Protein AF-A0A1B6LLQ3-F1 (afdb_monomer_lite)

Structure (mmCIF, N/CA/C/O backbone):
data_AF-A0A1B6LLQ3-F1
#
_entry.id   AF-A0A1B6LLQ3-F1
#
loop_
_atom_site.group_PDB
_atom_site.id
_atom_site.type_symbol
_atom_site.label_atom_id
_atom_site.label_alt_id
_atom_site.label_comp_id
_atom_site.label_asym_id
_atom_s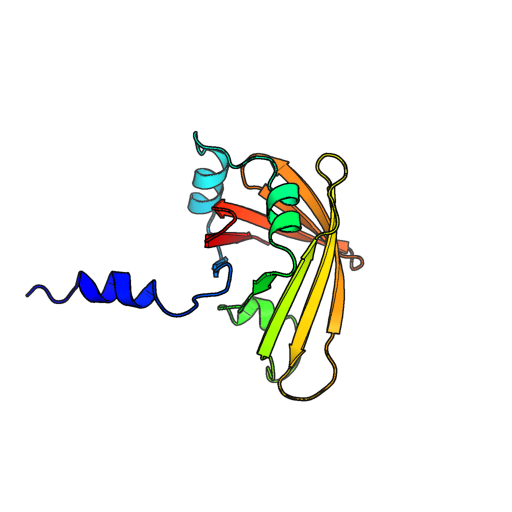ite.label_entity_id
_atom_site.label_seq_id
_atom_site.pdbx_PDB_ins_code
_atom_site.Cartn_x
_atom_site.Cartn_y
_atom_site.Cartn_z
_atom_site.occupancy
_atom_site.B_iso_or_equiv
_atom_site.auth_seq_id
_atom_site.auth_comp_id
_atom_site.auth_asym_id
_atom_site.auth_atom_id
_atom_site.pdbx_PDB_model_num
ATOM 1 N N . MET A 1 1 ? -3.046 -42.758 1.139 1.00 35.00 1 MET A N 1
ATOM 2 C CA . MET A 1 1 ? -2.496 -41.394 1.294 1.00 35.00 1 MET A CA 1
ATOM 3 C C . MET A 1 1 ? -2.678 -40.656 -0.017 1.00 35.00 1 MET A C 1
ATOM 5 O O . MET A 1 1 ? -2.075 -41.081 -0.985 1.00 35.00 1 MET A O 1
ATOM 9 N N . ASN A 1 2 ? -3.556 -39.653 -0.065 1.00 35.66 2 ASN A N 1
ATOM 10 C CA . ASN A 1 2 ? -3.496 -38.508 -0.991 1.00 35.66 2 ASN A CA 1
ATOM 11 C C . ASN A 1 2 ? -4.633 -37.537 -0.644 1.00 35.66 2 ASN A C 1
ATOM 13 O O . ASN A 1 2 ? -5.494 -37.204 -1.448 1.00 35.66 2 ASN A O 1
ATOM 17 N N . VAL A 1 3 ? -4.636 -37.111 0.617 1.00 37.41 3 VAL A N 1
ATOM 18 C CA . VAL A 1 3 ? -5.425 -35.980 1.103 1.00 37.41 3 VAL A CA 1
ATOM 19 C C . VAL A 1 3 ? -4.428 -34.835 1.212 1.00 37.41 3 VAL A C 1
ATOM 21 O O . VAL A 1 3 ? -3.865 -34.651 2.277 1.00 37.41 3 VAL A O 1
ATOM 24 N N . ASN A 1 4 ? -4.063 -34.186 0.101 1.00 40.00 4 ASN A N 1
ATOM 25 C CA . ASN A 1 4 ? -3.218 -32.980 0.180 1.00 40.00 4 ASN A CA 1
ATOM 26 C C . ASN A 1 4 ? -3.202 -32.064 -1.053 1.00 40.00 4 ASN A C 1
ATOM 28 O O . ASN A 1 4 ? -2.460 -31.091 -1.060 1.00 40.00 4 ASN A O 1
ATOM 32 N N . VAL A 1 5 ? -4.034 -32.304 -2.073 1.00 39.38 5 VAL A N 1
ATOM 33 C CA . VAL A 1 5 ? -4.133 -31.372 -3.218 1.00 39.38 5 VAL A CA 1
ATOM 34 C C . VAL A 1 5 ? -5.360 -30.458 -3.102 1.00 39.38 5 VAL A C 1
ATOM 36 O O . VAL A 1 5 ? -5.281 -29.285 -3.449 1.00 39.38 5 VAL A O 1
ATOM 39 N N . CYS A 1 6 ? -6.461 -30.919 -2.494 1.00 32.06 6 CYS A N 1
ATOM 40 C CA . CYS A 1 6 ? -7.646 -30.072 -2.290 1.00 32.06 6 CYS A CA 1
ATOM 41 C C . CYS A 1 6 ? -7.506 -29.069 -1.129 1.00 32.06 6 CYS A C 1
ATOM 43 O O . CYS A 1 6 ? -8.134 -28.016 -1.165 1.00 32.06 6 CYS A O 1
ATOM 45 N N . ALA A 1 7 ? -6.662 -29.346 -0.128 1.00 33.78 7 ALA A N 1
ATOM 46 C CA . ALA A 1 7 ? -6.458 -28.437 1.008 1.00 33.78 7 ALA A CA 1
ATOM 47 C C . ALA A 1 7 ? -5.620 -27.198 0.637 1.00 33.78 7 ALA A C 1
ATOM 49 O O . ALA A 1 7 ? -5.853 -26.116 1.170 1.00 33.78 7 ALA A O 1
ATOM 50 N N . LEU A 1 8 ? -4.699 -27.330 -0.326 1.00 37.50 8 LEU A N 1
ATOM 51 C CA . LEU A 1 8 ? -3.887 -26.209 -0.812 1.00 37.50 8 LEU A CA 1
ATOM 52 C C . LEU A 1 8 ? -4.697 -25.213 -1.652 1.00 37.50 8 LEU A C 1
ATOM 54 O O . LEU A 1 8 ? -4.391 -24.029 -1.638 1.00 37.50 8 LEU A O 1
ATOM 58 N N . LEU A 1 9 ? -5.759 -25.664 -2.327 1.00 38.25 9 LEU A N 1
ATOM 59 C CA . LEU A 1 9 ? -6.668 -24.791 -3.080 1.00 38.25 9 LEU A CA 1
ATOM 60 C C . LEU A 1 9 ? -7.790 -24.200 -2.211 1.00 38.25 9 LEU A C 1
ATOM 62 O O . LEU A 1 9 ? -8.257 -23.104 -2.503 1.00 38.25 9 LEU A O 1
ATOM 66 N N . ALA A 1 10 ? -8.174 -24.861 -1.113 1.00 35.25 10 ALA A N 1
ATOM 67 C CA . ALA A 1 10 ? -9.176 -24.340 -0.178 1.00 35.25 10 ALA A CA 1
ATOM 68 C C . ALA A 1 10 ? -8.655 -23.172 0.684 1.00 35.25 10 ALA A C 1
ATOM 70 O O . ALA A 1 10 ? -9.430 -22.295 1.054 1.00 35.25 10 ALA A O 1
ATOM 71 N N . ALA A 1 11 ? -7.342 -23.094 0.938 1.00 36.38 11 ALA A N 1
ATOM 72 C CA . ALA A 1 11 ? -6.721 -21.902 1.530 1.00 36.38 11 ALA A CA 1
ATOM 73 C C . ALA A 1 11 ? -6.627 -20.715 0.543 1.00 36.38 11 ALA A C 1
ATOM 75 O O . ALA A 1 11 ? -6.397 -19.584 0.960 1.00 36.38 11 ALA A O 1
ATOM 76 N N . LEU A 1 12 ? -6.830 -20.963 -0.759 1.00 37.28 12 LEU A N 1
ATOM 77 C CA . LEU A 1 12 ? -6.879 -19.952 -1.823 1.00 37.28 12 LEU A CA 1
ATOM 78 C C . LEU A 1 12 ? -8.292 -19.397 -2.073 1.00 37.28 12 LEU A C 1
ATOM 80 O O . LEU A 1 12 ? -8.456 -18.483 -2.880 1.00 37.28 12 LEU A O 1
ATOM 84 N N . SER A 1 13 ? -9.313 -19.924 -1.398 1.00 31.48 13 SER A N 1
ATOM 85 C CA . SER A 1 13 ? -10.709 -19.563 -1.631 1.00 31.48 13 SER A CA 1
ATOM 86 C C . SER A 1 13 ? -11.405 -19.227 -0.318 1.00 31.48 13 SER A C 1
ATOM 88 O O . SER A 1 13 ? -12.074 -20.094 0.229 1.00 31.48 13 SER A O 1
ATOM 90 N N . LEU A 1 14 ? -11.247 -18.002 0.196 1.00 31.00 14 LEU A N 1
ATOM 91 C CA . LEU A 1 14 ? -12.229 -17.359 1.093 1.00 31.00 14 LEU A CA 1
ATOM 92 C C . LEU A 1 14 ? -11.901 -15.885 1.401 1.00 31.00 14 LEU A C 1
ATOM 94 O O . LEU A 1 14 ? -12.070 -15.435 2.522 1.00 31.00 14 LEU A O 1
ATOM 98 N N . VAL A 1 15 ? -11.505 -15.098 0.396 1.00 35.09 15 VAL A N 1
ATOM 99 C CA . VAL A 1 15 ? -11.894 -13.677 0.338 1.00 35.09 15 VAL A CA 1
ATOM 100 C C . VAL A 1 15 ? -12.073 -13.323 -1.137 1.00 35.09 15 VAL A C 1
ATOM 102 O O . VAL A 1 15 ? -11.113 -13.068 -1.854 1.00 35.09 15 VAL A O 1
ATOM 105 N N . THR A 1 16 ? -13.308 -13.352 -1.633 1.00 36.34 16 THR A N 1
ATOM 106 C CA . THR A 1 16 ? -13.635 -12.976 -3.021 1.00 36.34 16 THR A CA 1
ATOM 107 C C . THR A 1 16 ? -13.539 -11.471 -3.289 1.00 36.34 16 THR A C 1
ATOM 109 O O . THR A 1 16 ? -13.858 -11.040 -4.389 1.00 36.34 16 THR A O 1
ATOM 112 N N . PHE A 1 17 ? -13.063 -10.672 -2.332 1.00 35.62 17 PHE A N 1
ATOM 113 C CA . PHE A 1 17 ? -12.802 -9.243 -2.500 1.00 35.62 17 PHE A CA 1
ATOM 114 C C . PHE A 1 17 ? -11.625 -8.822 -1.608 1.00 35.62 17 PHE A C 1
ATOM 116 O O . PHE A 1 17 ? -11.809 -8.586 -0.417 1.00 35.62 17 PHE A O 1
ATOM 123 N N . GLY A 1 18 ? -10.410 -8.759 -2.158 1.00 46.78 18 GLY A N 1
ATOM 124 C CA . GLY A 1 18 ? -9.264 -8.179 -1.453 1.00 46.78 18 GLY A CA 1
ATOM 125 C C . GLY A 1 18 ? -7.902 -8.629 -1.977 1.00 46.78 18 GLY A C 1
ATOM 126 O O . GLY A 1 18 ? -7.725 -9.769 -2.400 1.00 46.78 18 GLY A O 1
ATOM 127 N N . VAL A 1 19 ? -6.927 -7.719 -1.929 1.00 48.12 19 VAL A N 1
ATOM 128 C CA . VAL A 1 19 ? -5.506 -8.033 -2.131 1.00 48.12 19 VAL A CA 1
ATOM 129 C C . VAL A 1 19 ? -4.974 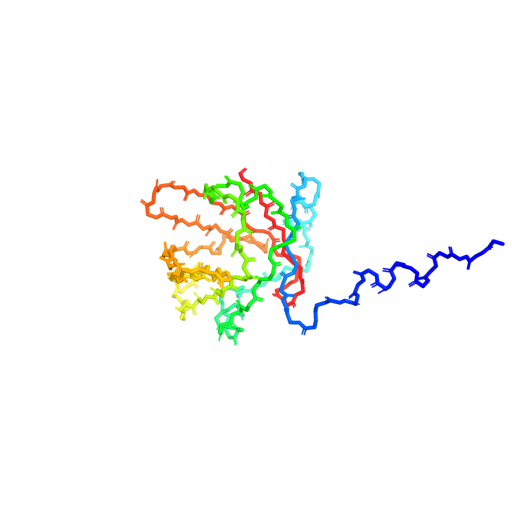-8.675 -0.850 1.00 48.12 19 VAL A C 1
ATOM 131 O O . VAL A 1 19 ? -5.090 -8.085 0.223 1.00 48.12 19 VAL A O 1
ATOM 134 N N . ASN A 1 20 ? -4.370 -9.862 -0.948 1.00 53.22 20 ASN A N 1
ATOM 135 C CA . ASN A 1 20 ? -3.705 -10.490 0.197 1.00 53.22 20 ASN A CA 1
ATOM 136 C C . ASN A 1 20 ? -2.312 -9.875 0.386 1.00 53.22 20 ASN A C 1
ATOM 138 O O . ASN A 1 20 ? -1.520 -9.853 -0.560 1.00 53.22 20 ASN A O 1
ATOM 142 N N . ALA A 1 21 ? -2.024 -9.395 1.600 1.00 55.91 21 ALA A N 1
ATOM 143 C CA . ALA A 1 21 ? -0.721 -8.857 1.986 1.00 55.91 21 ALA A CA 1
ATOM 144 C C . ALA A 1 21 ? 0.028 -9.841 2.900 1.00 55.91 21 ALA A C 1
ATOM 146 O O . ALA A 1 21 ? -0.506 -10.250 3.932 1.00 55.91 21 ALA A O 1
ATOM 147 N N . LEU A 1 22 ? 1.257 -10.209 2.528 1.00 63.12 22 LEU A N 1
ATOM 148 C CA . LEU A 1 22 ? 2.135 -11.107 3.294 1.00 63.12 22 LEU A CA 1
ATOM 149 C C . LEU A 1 22 ? 3.420 -10.375 3.720 1.00 63.12 22 LEU A C 1
ATOM 151 O O . LEU A 1 22 ? 3.908 -9.509 2.990 1.00 63.12 22 LEU A O 1
ATOM 155 N N . GLU A 1 23 ? 3.970 -10.735 4.886 1.00 65.25 23 GLU A N 1
ATOM 156 C CA . GLU A 1 23 ? 5.312 -10.307 5.314 1.00 65.25 23 GLU A CA 1
ATOM 157 C C . GLU A 1 23 ? 6.349 -11.037 4.451 1.00 65.25 23 GLU A C 1
ATOM 159 O O . GLU A 1 23 ? 6.348 -12.271 4.396 1.00 65.25 23 GLU A O 1
ATOM 164 N N . CYS A 1 24 ? 7.203 -10.296 3.741 1.00 66.88 24 CYS A N 1
ATOM 165 C CA . CYS A 1 24 ? 8.092 -10.896 2.744 1.00 66.88 24 CYS A CA 1
ATOM 166 C C . CYS A 1 24 ? 9.551 -10.930 3.200 1.00 66.88 24 CYS A C 1
ATOM 168 O O . CYS A 1 24 ? 10.058 -10.005 3.827 1.00 66.88 24 CYS A O 1
ATOM 170 N N . ASN A 1 25 ? 10.229 -12.038 2.886 1.00 78.50 25 ASN A N 1
ATOM 171 C CA . ASN A 1 25 ? 11.667 -12.182 3.094 1.00 78.50 25 ASN A CA 1
ATOM 172 C C . ASN A 1 25 ? 12.447 -11.685 1.865 1.00 78.50 25 ASN A C 1
ATOM 174 O O . ASN A 1 25 ? 11.879 -11.497 0.784 1.00 78.50 25 ASN A O 1
ATOM 178 N N . GLN A 1 26 ? 13.764 -11.522 2.021 1.00 80.75 26 GLN A N 1
ATOM 179 C CA . GLN A 1 26 ? 14.631 -10.994 0.965 1.00 80.75 26 GLN A CA 1
ATOM 180 C C . GLN A 1 26 ? 14.542 -11.794 -0.345 1.00 80.75 26 GLN A C 1
ATOM 182 O O . GLN A 1 26 ? 14.529 -11.203 -1.418 1.00 80.75 26 GLN A O 1
ATOM 187 N N . ALA A 1 27 ? 14.395 -13.121 -0.281 1.00 78.94 27 ALA A N 1
ATOM 188 C CA . ALA A 1 27 ? 14.314 -13.957 -1.478 1.00 78.94 27 ALA A CA 1
ATOM 189 C C . ALA A 1 27 ? 13.051 -13.680 -2.315 1.00 78.94 27 ALA A C 1
ATOM 191 O O . ALA A 1 27 ? 13.113 -13.690 -3.544 1.00 78.94 27 ALA A O 1
ATOM 192 N N . ILE A 1 28 ? 11.910 -13.403 -1.672 1.00 79.06 28 ILE A N 1
ATOM 193 C CA . ILE A 1 28 ? 10.675 -13.031 -2.379 1.00 79.06 28 ILE A CA 1
ATOM 194 C C . ILE A 1 28 ? 10.833 -11.654 -3.030 1.00 79.06 28 ILE A C 1
ATOM 196 O O . ILE A 1 28 ? 10.464 -11.476 -4.192 1.00 79.06 28 ILE A O 1
ATOM 200 N N . ILE A 1 29 ? 11.426 -10.700 -2.308 1.00 81.25 29 ILE A N 1
ATOM 201 C CA . ILE A 1 29 ? 11.702 -9.351 -2.819 1.00 81.25 29 ILE A CA 1
ATOM 202 C C . ILE A 1 29 ? 12.606 -9.429 -4.050 1.00 81.25 29 ILE A C 1
ATOM 204 O O . ILE A 1 29 ? 12.268 -8.885 -5.101 1.00 81.25 29 ILE A O 1
ATOM 208 N N . ASP A 1 30 ? 13.714 -10.162 -3.949 1.00 83.06 30 ASP A N 1
ATOM 209 C CA . ASP A 1 30 ? 14.659 -10.344 -5.048 1.00 83.06 30 ASP A CA 1
ATOM 210 C C . ASP A 1 30 ? 13.993 -11.028 -6.245 1.00 83.06 30 ASP A C 1
ATOM 212 O O . ASP A 1 30 ? 14.246 -10.655 -7.390 1.00 83.06 30 ASP A O 1
ATOM 216 N N . SER A 1 31 ? 13.107 -11.997 -6.006 1.00 80.62 31 SER A N 1
ATOM 217 C CA . SER A 1 31 ? 12.361 -12.661 -7.075 1.00 80.62 31 SER A CA 1
ATOM 218 C C . SER A 1 31 ? 11.430 -11.699 -7.820 1.00 80.62 31 SER A C 1
ATOM 220 O O . SER A 1 31 ? 11.389 -11.744 -9.050 1.00 80.62 31 SER A O 1
ATOM 222 N N . ILE A 1 32 ? 10.727 -10.810 -7.110 1.00 80.62 32 ILE A N 1
ATOM 223 C CA . ILE A 1 32 ? 9.848 -9.801 -7.723 1.00 80.62 32 ILE A CA 1
ATOM 224 C C . ILE A 1 32 ? 10.680 -8.780 -8.503 1.00 80.62 32 ILE A C 1
ATOM 226 O O . ILE A 1 32 ? 10.404 -8.521 -9.674 1.00 80.62 32 ILE A O 1
ATOM 230 N N . LEU A 1 33 ? 11.734 -8.242 -7.885 1.00 83.31 33 LEU A N 1
ATOM 231 C CA . LEU A 1 33 ? 12.583 -7.213 -8.488 1.00 83.31 33 LEU A CA 1
ATOM 232 C C . LEU A 1 33 ? 13.331 -7.703 -9.734 1.00 83.31 33 LEU A C 1
ATOM 234 O O . LEU A 1 33 ? 13.574 -6.910 -10.642 1.00 83.31 33 LEU A O 1
ATOM 238 N N . ASN A 1 34 ? 13.678 -8.992 -9.781 1.00 83.06 34 ASN A N 1
ATOM 239 C CA . ASN A 1 34 ? 14.363 -9.625 -10.910 1.00 83.06 34 ASN A CA 1
ATOM 240 C C . ASN A 1 34 ? 13.407 -10.368 -11.861 1.00 83.06 34 ASN A C 1
ATOM 242 O O . ASN A 1 34 ? 13.863 -11.084 -12.759 1.00 83.06 34 ASN A O 1
ATOM 246 N N . SER A 1 35 ? 12.089 -10.235 -11.678 1.00 79.12 35 SER A N 1
ATOM 247 C CA . SER A 1 35 ? 11.111 -10.874 -12.554 1.00 79.12 35 SER A CA 1
ATOM 248 C C . SER A 1 35 ? 11.266 -10.367 -13.988 1.00 79.12 35 SER A C 1
ATOM 250 O O . SER A 1 35 ? 11.271 -9.165 -14.252 1.00 79.12 35 SER A O 1
ATOM 252 N N . LYS A 1 36 ? 11.321 -11.299 -14.948 1.00 76.88 36 LYS A N 1
ATOM 253 C CA . LYS A 1 36 ? 11.290 -10.973 -16.385 1.00 76.88 36 LYS A CA 1
ATOM 254 C C . LYS A 1 36 ? 9.941 -10.401 -16.826 1.00 76.88 36 LYS A C 1
ATOM 256 O O . LYS A 1 36 ? 9.867 -9.755 -17.866 1.00 76.88 36 LYS A O 1
ATOM 261 N N . THR A 1 37 ? 8.891 -10.651 -16.045 1.00 75.00 37 THR A N 1
ATOM 262 C CA . THR A 1 37 ? 7.539 -10.154 -16.301 1.00 75.00 37 THR A CA 1
ATOM 263 C C . THR A 1 37 ? 7.245 -9.097 -15.261 1.00 75.00 37 THR A C 1
ATOM 265 O O . THR A 1 37 ? 6.908 -9.404 -14.116 1.00 75.00 37 THR A O 1
ATOM 268 N N . CYS A 1 38 ? 7.475 -7.854 -15.655 1.00 73.50 38 CYS A N 1
ATOM 269 C CA . CYS A 1 38 ? 7.460 -6.738 -14.743 1.00 73.50 38 CYS A CA 1
ATOM 270 C C . CYS A 1 38 ? 6.107 -6.029 -14.796 1.00 73.50 38 CYS A C 1
ATOM 272 O O . CYS A 1 38 ? 5.753 -5.523 -15.864 1.00 73.50 38 CYS A O 1
ATOM 274 N N . PRO A 1 39 ? 5.331 -5.991 -13.701 1.00 74.62 39 PRO A N 1
ATOM 275 C CA . PRO A 1 39 ? 4.099 -5.229 -13.705 1.00 74.62 39 PRO A CA 1
ATOM 276 C C . PRO A 1 39 ? 4.453 -3.737 -13.707 1.00 74.62 39 PRO A C 1
ATOM 278 O O . PRO A 1 39 ? 5.127 -3.241 -12.807 1.00 74.62 39 PRO A O 1
ATOM 281 N N . ASP A 1 40 ? 4.016 -3.052 -14.756 1.00 75.88 40 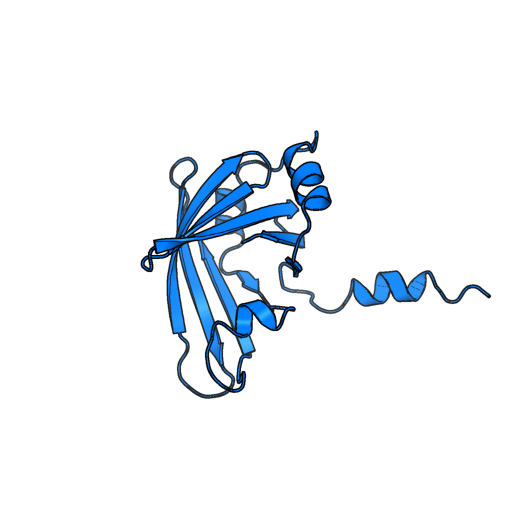ASP A N 1
ATOM 282 C CA . ASP A 1 40 ? 4.141 -1.613 -14.965 1.00 75.88 40 ASP A CA 1
ATOM 283 C C . ASP A 1 40 ? 2.837 -0.888 -14.610 1.00 75.88 40 ASP A C 1
ATOM 285 O O . ASP A 1 40 ? 1.782 -1.520 -14.452 1.00 75.88 40 ASP A O 1
ATOM 289 N N . ASN A 1 41 ? 2.887 0.445 -14.526 1.00 84.62 41 ASN A N 1
ATOM 290 C CA . ASN A 1 41 ? 1.706 1.293 -14.339 1.00 84.62 41 ASN A CA 1
ATOM 291 C C . ASN A 1 41 ? 0.866 0.844 -13.132 1.00 84.62 41 ASN A C 1
ATOM 293 O O . ASN A 1 41 ? -0.369 0.812 -13.177 1.00 84.62 41 ASN A O 1
ATOM 297 N N . LEU A 1 42 ? 1.547 0.440 -12.060 1.00 87.50 42 LEU A N 1
ATOM 298 C CA . LEU A 1 42 ? 0.930 -0.119 -10.864 1.00 87.50 42 LEU A CA 1
ATOM 299 C C . LEU A 1 42 ? -0.010 0.897 -10.236 1.00 87.50 42 LEU A C 1
ATOM 301 O O . LEU A 1 42 ? -1.139 0.552 -9.903 1.00 87.50 42 LEU A O 1
ATOM 305 N N . LEU A 1 43 ? 0.419 2.157 -10.140 1.00 90.56 43 LEU 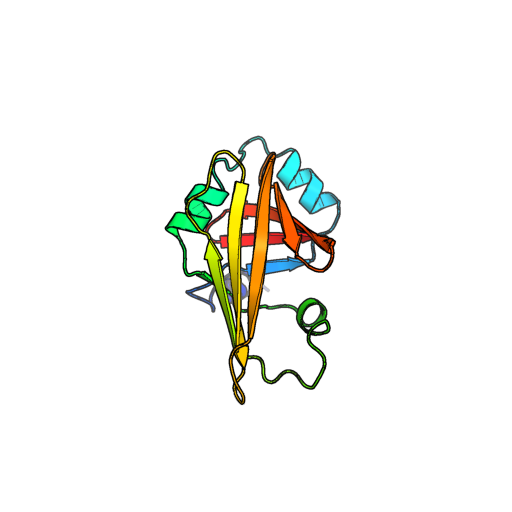A N 1
ATOM 306 C CA . LEU A 1 43 ? -0.411 3.217 -9.566 1.00 90.56 43 LEU A CA 1
ATOM 307 C C . LEU A 1 43 ? -1.670 3.473 -10.398 1.00 90.56 43 LEU A C 1
ATOM 309 O O . LEU A 1 43 ? -2.739 3.684 -9.833 1.00 90.56 43 LEU A O 1
ATOM 313 N N . GLN A 1 44 ? -1.579 3.380 -11.729 1.00 90.75 44 GLN A N 1
ATOM 314 C CA . GLN A 1 44 ? -2.747 3.518 -12.601 1.00 90.75 44 GLN A CA 1
ATOM 315 C C . GLN A 1 44 ? -3.728 2.358 -12.398 1.00 90.75 44 GLN A C 1
ATOM 317 O O . GLN A 1 44 ? -4.938 2.571 -12.331 1.00 90.75 44 GLN A O 1
ATOM 322 N N . LYS A 1 45 ? -3.214 1.130 -12.267 1.00 88.69 45 LYS A N 1
ATOM 323 C CA . LYS A 1 45 ? -4.025 -0.064 -11.992 1.00 88.69 45 LYS A CA 1
ATOM 324 C C . LYS A 1 45 ? -4.673 0.014 -10.604 1.00 88.69 45 LYS A C 1
ATOM 326 O O . LYS A 1 45 ? -5.866 -0.236 -10.479 1.00 88.69 45 LYS A O 1
ATOM 331 N N . LEU A 1 46 ? -3.928 0.430 -9.581 1.00 87.19 46 LEU A N 1
ATOM 332 C CA . LEU A 1 46 ? -4.439 0.635 -8.224 1.00 87.19 46 LEU A CA 1
ATOM 333 C C . LEU A 1 46 ? -5.483 1.759 -8.158 1.00 87.19 46 LEU A C 1
ATOM 335 O O . LEU A 1 46 ? -6.462 1.636 -7.425 1.00 87.19 46 LEU A O 1
ATOM 339 N N . HIS A 1 47 ? -5.316 2.830 -8.938 1.00 90.38 47 HIS A N 1
ATOM 340 C CA . HIS A 1 47 ? -6.334 3.866 -9.107 1.00 90.38 47 HIS A CA 1
ATOM 341 C C . HIS A 1 47 ? -7.607 3.308 -9.755 1.00 90.38 47 HIS A C 1
ATOM 343 O O . HIS A 1 47 ? -8.691 3.507 -9.218 1.00 90.38 47 HIS A O 1
ATOM 349 N N . ALA A 1 48 ? -7.487 2.541 -10.842 1.00 89.50 48 ALA A N 1
ATOM 350 C CA . ALA A 1 48 ? -8.637 1.926 -11.512 1.00 89.50 48 ALA A CA 1
ATOM 351 C C . ALA A 1 48 ? -9.391 0.915 -10.627 1.00 89.50 48 ALA A C 1
ATOM 353 O O . ALA A 1 48 ? -10.595 0.737 -10.784 1.00 89.50 48 ALA A O 1
ATOM 354 N N . LEU A 1 49 ? -8.688 0.267 -9.695 1.00 85.44 49 LEU A N 1
ATOM 355 C CA . LEU A 1 49 ? -9.272 -0.639 -8.705 1.00 85.44 49 LEU A CA 1
ATOM 356 C C . LEU A 1 49 ? -9.819 0.089 -7.466 1.00 85.44 49 LEU A C 1
ATOM 358 O O . LEU A 1 49 ? -10.447 -0.546 -6.624 1.00 85.44 49 LEU A O 1
ATOM 362 N N . SER A 1 50 ? -9.566 1.392 -7.313 1.00 84.81 50 SER A N 1
ATOM 363 C CA . SER A 1 50 ? -9.987 2.137 -6.127 1.00 84.81 50 SER A CA 1
ATOM 364 C C . SER A 1 50 ? -11.502 2.410 -6.125 1.00 84.81 50 SER A C 1
ATOM 366 O O . SER A 1 50 ? -12.051 2.788 -7.159 1.00 84.81 50 SER A O 1
ATOM 368 N N . PRO A 1 51 ? -12.176 2.318 -4.961 1.00 83.94 51 PRO A N 1
ATOM 369 C CA . PRO A 1 51 ? -11.626 1.924 -3.663 1.00 83.94 51 PRO A CA 1
ATOM 370 C C . PRO A 1 51 ? -11.400 0.406 -3.550 1.00 83.94 51 PRO A C 1
ATOM 372 O O . PRO A 1 51 ? -12.248 -0.392 -3.941 1.00 83.94 51 PRO A O 1
ATOM 375 N N . ILE A 1 52 ? -10.274 0.012 -2.948 1.00 77.88 52 ILE A N 1
ATOM 376 C CA . ILE A 1 52 ? -9.927 -1.389 -2.681 1.00 77.88 52 ILE A CA 1
ATOM 377 C C . ILE A 1 52 ? -10.161 -1.667 -1.200 1.00 77.88 52 ILE A C 1
ATOM 379 O O . ILE A 1 52 ? -9.501 -1.080 -0.344 1.00 77.88 52 ILE A O 1
ATOM 383 N N . SER A 1 53 ? -11.062 -2.590 -0.877 1.00 70.50 53 SER A N 1
ATOM 384 C CA . SER A 1 53 ? -11.156 -3.116 0.486 1.00 70.50 53 SER A CA 1
ATOM 385 C C . SER A 1 53 ? -10.061 -4.155 0.718 1.00 70.50 53 SER A C 1
ATOM 387 O O . SER A 1 53 ? -9.939 -5.123 -0.032 1.00 70.50 53 SER A O 1
ATOM 389 N N . ILE A 1 54 ? -9.259 -3.948 1.757 1.00 67.50 54 ILE A N 1
ATOM 390 C CA . ILE A 1 54 ? -8.189 -4.850 2.171 1.00 67.50 54 ILE A CA 1
ATOM 391 C C . ILE A 1 54 ? -8.560 -5.396 3.548 1.00 67.50 54 ILE A C 1
ATOM 393 O O . ILE A 1 54 ? -8.721 -4.649 4.518 1.00 67.50 54 ILE A O 1
ATOM 397 N N . ALA A 1 55 ? -8.690 -6.717 3.633 1.00 59.94 55 ALA A N 1
ATOM 398 C CA . ALA A 1 55 ? -8.692 -7.423 4.902 1.00 59.94 55 ALA A CA 1
ATOM 399 C C . ALA A 1 55 ? -7.232 -7.724 5.260 1.00 59.94 55 ALA A C 1
ATOM 401 O O . ALA A 1 55 ? -6.552 -8.466 4.551 1.00 59.94 55 ALA A O 1
ATOM 402 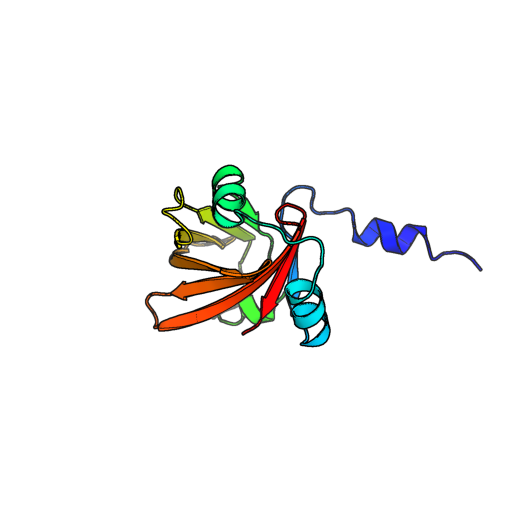N N . MET A 1 56 ? -6.716 -7.110 6.324 1.00 56.22 56 MET A N 1
ATOM 403 C CA . MET A 1 56 ? -5.370 -7.426 6.795 1.00 56.22 56 MET A CA 1
ATOM 404 C C . MET A 1 56 ? -5.362 -8.815 7.430 1.00 56.22 56 MET A C 1
ATOM 406 O O . MET A 1 56 ? -6.063 -9.059 8.405 1.00 56.22 56 MET A O 1
ATOM 410 N N . LEU A 1 57 ? -4.533 -9.713 6.896 1.00 46.12 57 LEU A N 1
ATOM 411 C CA . LEU A 1 57 ? -4.353 -11.060 7.442 1.00 46.12 57 LEU A CA 1
ATOM 412 C C . LEU A 1 57 ? -3.349 -11.112 8.607 1.00 46.12 57 LEU A C 1
ATOM 414 O O . LEU A 1 57 ? -3.231 -12.155 9.245 1.00 46.12 57 LEU A O 1
ATOM 418 N N . HIS A 1 58 ? -2.607 -10.029 8.893 1.00 44.94 58 HIS A N 1
ATOM 419 C CA . HIS A 1 58 ? -1.462 -10.093 9.806 1.00 44.94 58 HIS A CA 1
ATOM 420 C C . HIS A 1 58 ? -1.518 -9.106 10.980 1.00 44.94 58 HIS A C 1
ATOM 422 O O . HIS A 1 58 ? -1.512 -7.887 10.809 1.00 44.94 58 HIS A O 1
ATOM 428 N N . LYS A 1 59 ? -1.480 -9.684 12.186 1.00 44.75 59 LYS A N 1
ATOM 429 C CA . LYS A 1 59 ? -1.570 -9.039 13.503 1.00 44.75 59 LYS A CA 1
ATOM 430 C C . LYS A 1 59 ? -0.513 -7.948 13.742 1.00 44.75 59 LYS A C 1
ATOM 432 O O . LYS A 1 59 ? -0.828 -6.926 14.328 1.00 44.75 59 LYS A O 1
ATOM 437 N N . ARG A 1 60 ? 0.710 -8.093 13.219 1.00 46.00 60 ARG A N 1
ATOM 438 C CA . ARG A 1 60 ? 1.822 -7.157 13.507 1.00 46.00 60 ARG A CA 1
ATOM 439 C C . ARG A 1 60 ? 1.676 -5.750 12.935 1.00 46.00 60 ARG A C 1
ATOM 441 O O . ARG A 1 60 ? 2.163 -4.800 13.525 1.00 46.00 60 ARG A O 1
ATOM 448 N N . ALA A 1 61 ? 1.038 -5.594 11.779 1.00 47.91 61 ALA A N 1
ATOM 449 C CA . ALA A 1 61 ? 0.801 -4.259 11.220 1.00 47.91 61 ALA A CA 1
ATOM 450 C C . ALA A 1 61 ? -0.444 -3.593 11.843 1.00 47.91 61 ALA A C 1
ATOM 452 O O . ALA A 1 61 ? -0.626 -2.386 11.734 1.00 47.91 61 ALA A O 1
ATOM 453 N N . VAL A 1 62 ? -1.258 -4.390 12.537 1.00 49.03 62 VAL A N 1
ATOM 454 C CA . VAL A 1 62 ? -2.352 -3.944 13.396 1.00 49.03 62 VAL A CA 1
ATOM 455 C C . VAL A 1 62 ? -1.837 -3.571 14.796 1.00 49.03 62 VAL A C 1
ATOM 457 O O . VAL A 1 62 ? -2.425 -2.715 15.431 1.00 49.03 62 VAL A O 1
ATOM 460 N N . GLU A 1 63 ? -0.705 -4.120 15.253 1.00 46.91 63 GLU A N 1
ATOM 461 C CA . GLU A 1 63 ? -0.060 -3.763 16.535 1.00 46.91 63 GLU A CA 1
ATOM 462 C C . GLU A 1 63 ? 0.463 -2.307 16.591 1.00 46.91 63 GLU A C 1
ATOM 464 O O . GLU A 1 63 ? 0.655 -1.782 17.682 1.00 46.91 63 GLU A O 1
ATOM 469 N N . ASP A 1 64 ? 0.648 -1.630 15.446 1.00 49.62 64 ASP A N 1
ATOM 470 C CA . ASP A 1 64 ? 0.916 -0.175 15.373 1.00 49.62 64 ASP A CA 1
ATOM 471 C C . ASP A 1 64 ? -0.373 0.668 15.585 1.00 49.62 64 ASP A C 1
ATOM 473 O O . ASP A 1 64 ? -0.305 1.895 15.696 1.00 49.62 64 ASP A O 1
ATOM 477 N N . ILE A 1 65 ? -1.549 0.027 15.612 1.00 53.00 65 ILE A N 1
ATOM 478 C CA . ILE A 1 65 ? -2.832 0.600 16.029 1.00 53.00 65 ILE A CA 1
ATOM 479 C C . ILE A 1 65 ? -3.027 0.147 17.481 1.00 53.00 65 ILE A C 1
ATOM 481 O O . ILE A 1 65 ? -3.453 -0.975 17.730 1.00 53.00 65 ILE A O 1
ATOM 485 N N . GLU A 1 66 ? -2.626 0.985 18.436 1.00 45.72 66 GLU A N 1
ATOM 486 C CA . GLU A 1 66 ? -2.756 0.679 19.867 1.00 45.72 66 GLU A CA 1
ATOM 487 C C . GLU A 1 66 ? -4.212 0.321 20.251 1.00 45.72 66 GLU A C 1
ATOM 489 O O . GLU A 1 66 ? -5.160 0.932 19.751 1.00 45.72 66 GLU A O 1
ATOM 494 N N . ASP A 1 67 ? -4.323 -0.640 21.179 1.00 49.53 67 ASP A N 1
ATOM 495 C CA . ASP A 1 67 ? -5.510 -1.222 21.830 1.00 49.53 67 ASP A CA 1
ATOM 496 C C . ASP A 1 67 ? -6.316 -2.307 21.083 1.00 49.53 67 ASP A C 1
ATOM 498 O O . ASP A 1 67 ? -6.463 -2.313 19.863 1.00 49.53 67 ASP A O 1
ATOM 502 N N . ASP A 1 68 ? -6.797 -3.270 21.888 1.00 49.47 68 ASP A N 1
ATOM 503 C CA . ASP A 1 68 ? -7.565 -4.475 21.544 1.00 49.47 68 ASP A CA 1
ATOM 504 C C . ASP A 1 68 ? -8.395 -4.313 20.274 1.00 49.47 68 ASP A C 1
ATOM 506 O O . ASP A 1 68 ? -9.330 -3.514 20.195 1.00 49.47 68 ASP A O 1
ATOM 510 N N . VAL A 1 69 ? -7.999 -5.070 19.254 1.00 60.56 69 VAL A N 1
ATOM 511 C CA . VAL A 1 69 ? -8.262 -4.680 17.883 1.00 60.56 69 VAL A CA 1
ATOM 512 C C . VAL A 1 69 ? -9.713 -4.938 17.505 1.00 60.56 69 VAL A C 1
ATOM 514 O O . VAL A 1 69 ? -10.068 -5.966 16.929 1.00 60.56 69 VAL A O 1
ATOM 517 N N . ASP A 1 70 ? -10.542 -3.934 17.729 1.00 68.62 70 ASP A N 1
ATOM 518 C CA . ASP A 1 70 ? -11.893 -3.861 17.213 1.00 68.62 70 ASP A CA 1
ATOM 519 C C . ASP A 1 70 ? -11.918 -3.538 15.708 1.00 68.62 70 ASP A C 1
ATOM 521 O O . ASP A 1 70 ? -12.739 -2.784 15.206 1.00 68.62 70 ASP A O 1
ATOM 525 N N . PHE A 1 71 ? -10.958 -4.058 14.954 1.00 71.56 71 PHE A N 1
ATOM 526 C CA . PHE A 1 71 ? -10.773 -3.768 13.543 1.00 71.56 71 PHE A CA 1
ATOM 527 C C . PHE A 1 71 ? -11.697 -4.623 12.694 1.00 71.56 71 PHE A C 1
ATOM 529 O O . PHE A 1 71 ? -11.808 -5.836 12.877 1.00 71.56 71 PHE A O 1
ATOM 536 N N . LYS A 1 72 ? -12.313 -3.986 11.704 1.00 74.50 72 LYS A N 1
ATOM 537 C CA . LYS A 1 72 ? -13.190 -4.637 10.739 1.00 74.50 72 LYS A CA 1
ATOM 538 C C . LYS A 1 72 ? -12.506 -4.787 9.387 1.00 74.50 72 LYS A C 1
ATOM 540 O O . LYS A 1 72 ? -12.396 -5.895 8.867 1.00 74.50 72 LYS A O 1
ATOM 545 N N . CYS A 1 73 ? -12.069 -3.678 8.795 1.00 75.69 73 CYS A N 1
ATOM 546 C CA . CYS A 1 73 ? -11.415 -3.664 7.487 1.00 75.69 73 CYS A CA 1
ATOM 547 C C . CYS A 1 73 ? -10.715 -2.329 7.210 1.00 75.69 73 CYS A C 1
ATOM 549 O O . CYS A 1 73 ? -10.943 -1.337 7.901 1.00 75.69 73 CYS A O 1
ATOM 551 N N . ILE A 1 74 ? -9.901 -2.290 6.152 1.00 78.06 74 ILE A N 1
ATOM 552 C CA . ILE A 1 74 ? -9.377 -1.047 5.576 1.00 78.06 74 ILE A CA 1
ATOM 553 C C . ILE A 1 74 ? -9.959 -0.852 4.181 1.00 78.06 74 ILE A C 1
ATOM 555 O O . ILE A 1 74 ? -10.023 -1.792 3.393 1.00 78.06 74 ILE A O 1
ATOM 559 N N . SER A 1 75 ? -10.339 0.380 3.853 1.00 83.25 75 SER A N 1
ATOM 560 C CA . SER A 1 75 ? -10.552 0.816 2.473 1.00 83.25 75 SER A CA 1
ATOM 561 C C . SER A 1 75 ? -9.369 1.653 2.024 1.00 83.25 75 SER A C 1
ATOM 563 O O . SER A 1 75 ? -8.995 2.602 2.705 1.00 83.25 75 SER A O 1
ATOM 565 N N . PHE A 1 76 ? -8.794 1.315 0.881 1.00 84.69 76 PHE A N 1
ATOM 566 C CA . PHE A 1 76 ? -7.664 1.998 0.277 1.00 84.69 76 PHE A CA 1
ATOM 567 C C . PHE A 1 76 ? -8.118 2.740 -0.977 1.00 84.69 76 PHE A C 1
ATOM 569 O O . PHE A 1 76 ? -8.846 2.182 -1.800 1.00 84.69 76 PHE A O 1
ATOM 576 N N . GLN A 1 77 ? -7.670 3.978 -1.155 1.00 89.12 77 GLN A N 1
ATOM 577 C CA . GLN A 1 77 ? -8.012 4.783 -2.319 1.00 89.12 77 GLN A CA 1
ATOM 578 C C . GLN A 1 77 ? -6.780 5.492 -2.869 1.00 89.12 77 GLN A C 1
ATOM 580 O O . GLN A 1 77 ? -6.093 6.216 -2.152 1.00 89.12 77 GLN A O 1
ATOM 585 N N . ASN A 1 78 ? -6.548 5.327 -4.168 1.00 91.38 78 ASN A N 1
ATOM 586 C CA . ASN A 1 78 ? -5.531 6.054 -4.915 1.00 91.38 78 ASN A CA 1
ATOM 587 C C . ASN A 1 78 ? -6.189 7.117 -5.783 1.00 91.38 78 ASN A C 1
ATOM 589 O O . ASN A 1 78 ? -7.148 6.838 -6.510 1.00 91.38 78 ASN A O 1
ATOM 593 N N . GLN A 1 79 ? -5.645 8.326 -5.739 1.00 94.38 79 GLN A N 1
ATOM 594 C CA . GLN A 1 79 ? -5.971 9.360 -6.710 1.00 94.38 79 GLN A CA 1
ATOM 595 C C . GLN A 1 79 ? -5.355 9.009 -8.077 1.00 94.38 79 GLN A C 1
ATOM 597 O O . GLN A 1 79 ? -4.475 8.137 -8.149 1.00 94.38 79 GLN A O 1
ATOM 602 N N . PRO A 1 80 ? -5.796 9.657 -9.170 1.00 94.81 80 PRO A N 1
ATOM 603 C CA . PRO A 1 80 ? -5.133 9.516 -10.459 1.00 94.81 80 PRO A CA 1
ATOM 604 C C . PRO A 1 80 ? -3.630 9.805 -10.316 1.00 94.81 80 PRO A C 1
ATOM 606 O O . PRO A 1 80 ? -3.268 10.817 -9.709 1.00 94.81 80 PRO A O 1
ATOM 609 N N . PRO A 1 81 ? -2.744 8.924 -10.809 1.00 93.81 81 PRO A N 1
ATOM 610 C CA . PRO A 1 81 ? -1.315 9.162 -10.719 1.00 93.81 81 PRO A CA 1
ATOM 611 C C . PRO A 1 81 ? -0.870 10.264 -11.681 1.00 93.81 81 PRO A C 1
ATOM 613 O O . PRO A 1 81 ? -1.328 10.355 -12.819 1.00 93.81 81 PRO A O 1
ATOM 616 N N . GLU A 1 82 ? 0.105 11.048 -11.237 1.00 92.94 82 GLU A N 1
ATOM 617 C CA . GLU A 1 82 ? 0.873 11.959 -12.075 1.00 92.94 82 GLU A CA 1
ATOM 618 C C . GLU A 1 82 ? 2.293 11.400 -12.204 1.00 92.94 82 GLU A C 1
ATOM 620 O O . GLU A 1 82 ? 3.072 11.357 -11.246 1.00 92.94 82 GLU A O 1
ATOM 625 N N . ASN A 1 83 ? 2.641 10.936 -13.407 1.00 88.75 83 ASN A N 1
ATOM 626 C CA . ASN A 1 83 ? 3.857 10.160 -13.664 1.00 88.75 83 ASN A CA 1
ATOM 627 C C . ASN A 1 83 ? 3.909 8.889 -12.795 1.00 88.75 83 ASN A C 1
ATOM 629 O O . ASN A 1 83 ? 3.014 8.053 -12.844 1.00 88.75 83 ASN A O 1
ATOM 633 N N . LYS A 1 84 ? 4.971 8.738 -11.998 1.00 90.88 84 LYS A N 1
ATOM 634 C CA . LYS A 1 84 ? 5.187 7.599 -11.102 1.00 90.88 84 LYS A CA 1
ATOM 635 C C . LYS A 1 84 ? 4.736 7.879 -9.670 1.00 90.88 84 LYS A C 1
ATOM 637 O O . LYS A 1 84 ? 5.197 7.199 -8.762 1.00 90.88 84 LYS A O 1
ATOM 642 N N . LYS A 1 85 ? 3.905 8.901 -9.437 1.00 95.06 85 LYS A N 1
ATOM 643 C CA . LYS A 1 85 ? 3.495 9.326 -8.092 1.00 95.06 85 LYS A CA 1
ATOM 644 C C . LYS A 1 85 ? 1.987 9.484 -7.994 1.00 95.06 85 LYS A C 1
ATOM 646 O O . LYS A 1 85 ? 1.344 9.892 -8.953 1.00 95.06 85 LYS A O 1
ATOM 651 N N . THR A 1 86 ? 1.423 9.193 -6.829 1.00 95.12 86 THR A N 1
ATOM 652 C CA . THR A 1 86 ? 0.020 9.506 -6.532 1.00 95.12 86 THR A CA 1
ATOM 653 C C . THR A 1 86 ? -0.169 9.854 -5.061 1.00 95.12 86 THR A C 1
ATOM 655 O O . THR A 1 86 ? 0.611 9.435 -4.202 1.00 95.12 86 THR A O 1
ATOM 658 N N . ASN A 1 87 ? -1.211 10.628 -4.771 1.00 95.44 87 ASN A N 1
ATOM 659 C CA . ASN A 1 87 ? -1.726 10.763 -3.417 1.00 95.44 87 ASN A CA 1
ATOM 660 C C . ASN A 1 87 ? -2.690 9.609 -3.153 1.00 95.44 87 ASN A C 1
ATOM 662 O O . ASN A 1 87 ? -3.504 9.247 -4.005 1.00 95.44 87 ASN A O 1
ATOM 666 N N . ALA A 1 88 ? -2.633 9.062 -1.954 1.00 91.94 88 ALA A N 1
ATOM 667 C CA . ALA A 1 88 ? -3.498 7.978 -1.554 1.00 91.94 88 ALA A CA 1
ATOM 668 C C . ALA A 1 88 ? -3.950 8.170 -0.111 1.00 91.94 88 ALA A C 1
ATOM 670 O O . ALA A 1 88 ? -3.387 8.947 0.664 1.00 91.94 88 ALA A O 1
ATOM 671 N N . ASN A 1 89 ? -5.022 7.478 0.233 1.00 88.94 89 ASN A N 1
ATOM 672 C CA . ASN A 1 89 ? -5.475 7.387 1.600 1.00 88.94 89 ASN A CA 1
ATOM 673 C C . ASN A 1 89 ? -5.901 5.959 1.905 1.00 88.94 89 ASN A C 1
ATOM 675 O O . ASN A 1 89 ? -6.230 5.172 1.013 1.00 88.94 89 ASN A O 1
ATOM 679 N N . PHE A 1 90 ? -5.892 5.639 3.188 1.00 84.62 90 PHE A N 1
ATOM 680 C CA . PHE A 1 90 ? -6.587 4.477 3.685 1.00 84.62 90 PHE A CA 1
ATOM 681 C C . PHE A 1 90 ? -7.487 4.897 4.834 1.00 84.62 90 PHE A C 1
ATOM 683 O O . PHE A 1 90 ? -7.139 5.776 5.621 1.00 84.62 90 PHE A O 1
ATOM 690 N N . THR A 1 91 ? -8.649 4.267 4.921 1.00 84.69 91 THR A N 1
ATOM 691 C CA . THR A 1 91 ? -9.594 4.433 6.020 1.00 84.69 91 THR A CA 1
ATOM 692 C C . THR A 1 91 ? -9.722 3.104 6.738 1.00 84.69 91 THR A C 1
ATOM 694 O O . THR A 1 91 ? -10.153 2.122 6.136 1.00 84.69 91 THR A O 1
ATOM 697 N N . ALA A 1 92 ? -9.317 3.069 8.004 1.00 81.75 92 ALA A N 1
ATOM 698 C CA . ALA A 1 92 ? -9.524 1.934 8.889 1.00 81.75 92 ALA A CA 1
ATOM 699 C C . ALA A 1 92 ? -10.921 2.028 9.513 1.00 81.75 92 ALA A C 1
ATOM 701 O O . ALA A 1 92 ? -11.276 3.056 10.095 1.00 81.75 92 ALA A O 1
ATOM 702 N N . TYR A 1 93 ? -11.700 0.958 9.375 1.00 82.38 93 TYR A N 1
ATOM 703 C CA . TYR A 1 93 ? -13.014 0.791 9.982 1.00 82.38 93 TYR A CA 1
ATOM 704 C C . TYR A 1 93 ? -12.914 -0.172 11.156 1.00 82.38 93 TYR A C 1
ATOM 706 O O . TYR A 1 93 ? -12.282 -1.227 11.054 1.00 82.38 93 TYR A O 1
ATOM 714 N N . PHE A 1 94 ? -13.604 0.176 12.233 1.00 81.44 94 PHE A N 1
ATOM 715 C CA . PHE A 1 94 ? -13.663 -0.585 13.473 1.00 81.44 94 PHE A CA 1
ATOM 716 C C . PHE A 1 94 ? -15.100 -1.104 13.690 1.00 81.44 94 PHE A C 1
ATOM 718 O O . PHE A 1 94 ? -16.025 -0.587 13.054 1.00 81.44 94 PHE A O 1
ATOM 725 N N . ASN A 1 95 ? -15.334 -2.148 14.498 1.00 79.00 95 ASN A N 1
ATOM 726 C CA . ASN A 1 95 ? -16.714 -2.591 14.767 1.00 79.00 95 ASN A CA 1
ATOM 727 C C . ASN A 1 95 ? -17.456 -1.614 15.698 1.00 79.00 95 ASN A C 1
ATOM 729 O O . ASN A 1 95 ? -18.686 -1.571 15.688 1.00 79.00 95 ASN A O 1
ATOM 733 N N . THR A 1 96 ? -16.715 -0.801 16.443 1.00 80.12 96 THR A N 1
ATOM 734 C CA . THR A 1 96 ? -17.143 0.254 17.355 1.00 80.12 96 THR A CA 1
ATOM 735 C C . THR A 1 96 ? -16.246 1.481 17.165 1.00 80.12 96 THR A C 1
ATOM 737 O O . THR A 1 96 ? -15.049 1.382 16.902 1.00 80.12 96 THR A O 1
ATOM 740 N N . GLY A 1 97 ? -16.837 2.670 17.283 1.00 80.19 97 GLY A N 1
ATOM 741 C CA . GLY A 1 97 ? -16.128 3.936 17.095 1.00 80.19 97 GLY A CA 1
ATOM 742 C C . GLY A 1 97 ? -16.079 4.432 15.647 1.00 80.19 97 GLY A C 1
ATOM 743 O O . GLY A 1 97 ? -16.595 3.810 14.718 1.00 80.19 97 GLY A O 1
ATOM 744 N N . GLU A 1 98 ? -15.482 5.612 15.481 1.00 86.06 98 GLU A N 1
ATOM 745 C CA . GLU A 1 98 ? -15.403 6.310 14.197 1.00 86.06 98 GLU A CA 1
ATOM 746 C C . GLU A 1 98 ? -14.246 5.785 13.326 1.00 86.06 98 GLU A C 1
ATOM 748 O O . GLU A 1 98 ? -13.163 5.488 13.849 1.00 86.06 98 GLU A O 1
ATOM 753 N N . PRO A 1 99 ? -14.422 5.713 11.993 1.00 85.75 99 PRO A N 1
ATOM 754 C CA . PRO A 1 99 ? -13.341 5.368 11.079 1.00 85.75 99 PRO A CA 1
ATOM 755 C C . PRO A 1 99 ? -12.178 6.361 11.161 1.00 85.75 99 PRO A C 1
ATOM 757 O O . PRO A 1 99 ? -12.370 7.564 11.348 1.00 85.75 99 PRO A O 1
ATOM 760 N N . ARG A 1 100 ? -10.954 5.870 10.956 1.00 83.69 100 ARG A N 1
ATOM 761 C CA . ARG A 1 100 ? -9.745 6.707 10.924 1.00 83.69 100 ARG A CA 1
ATOM 762 C C . ARG A 1 100 ? -9.153 6.723 9.524 1.00 83.69 100 ARG A C 1
ATOM 764 O O . ARG A 1 100 ? -8.791 5.669 9.005 1.00 83.69 100 ARG A O 1
ATOM 771 N N . THR A 1 101 ? -9.017 7.909 8.935 1.00 85.56 101 THR A N 1
ATOM 772 C CA . THR A 1 101 ? -8.407 8.090 7.610 1.00 85.56 101 THR A CA 1
ATOM 773 C C . THR A 1 101 ? -6.992 8.637 7.734 1.00 85.56 101 THR A C 1
ATOM 775 O O . THR A 1 101 ? -6.765 9.642 8.405 1.00 85.56 101 THR A O 1
ATOM 778 N N . ILE A 1 102 ? -6.047 7.998 7.049 1.00 83.25 102 ILE A N 1
ATOM 779 C CA . ILE A 1 102 ? -4.649 8.421 6.967 1.00 83.25 102 ILE A CA 1
ATOM 780 C C . ILE A 1 102 ? -4.312 8.698 5.505 1.00 83.25 102 ILE A C 1
ATOM 782 O O . ILE A 1 102 ? -4.603 7.887 4.625 1.00 83.25 102 ILE A O 1
ATOM 786 N N . GLN A 1 103 ? -3.702 9.856 5.257 1.00 89.25 103 GLN A N 1
ATOM 787 C CA . GLN A 1 103 ? -3.202 10.256 3.945 1.00 89.25 103 GLN A CA 1
ATOM 788 C C . GLN A 1 103 ? -1.709 9.944 3.829 1.00 89.25 103 GLN A C 1
ATOM 790 O O . GLN A 1 103 ? -0.966 10.002 4.809 1.00 89.25 103 GLN A O 1
ATOM 795 N N . PHE A 1 104 ? -1.276 9.588 2.626 1.00 89.62 104 PHE A N 1
ATOM 796 C CA . PHE A 1 104 ? 0.122 9.325 2.303 1.00 89.62 104 PHE A CA 1
ATOM 797 C C . PHE A 1 104 ? 0.345 9.488 0.797 1.00 89.62 104 PHE A C 1
ATOM 799 O O . PHE A 1 104 ? -0.589 9.589 -0.002 1.00 89.62 104 PHE A O 1
ATOM 806 N N . LYS A 1 105 ? 1.612 9.514 0.394 1.00 93.88 105 LYS A N 1
ATOM 807 C CA . LYS A 1 105 ? 2.017 9.547 -1.015 1.00 93.88 105 LYS A CA 1
ATOM 808 C C . LYS A 1 105 ? 2.591 8.208 -1.421 1.00 93.88 105 LYS A C 1
ATOM 810 O O . LYS A 1 105 ? 3.239 7.549 -0.613 1.00 93.88 105 LYS A O 1
ATOM 815 N N . GLN A 1 106 ? 2.389 7.829 -2.673 1.00 93.81 106 GLN A N 1
ATOM 816 C CA . GLN A 1 106 ? 3.004 6.647 -3.257 1.00 93.81 106 GLN A CA 1
ATOM 817 C C . GLN A 1 106 ? 3.922 7.023 -4.412 1.00 93.81 106 GLN A C 1
ATOM 819 O O . GLN A 1 106 ? 3.622 7.948 -5.168 1.00 93.81 106 GLN A O 1
ATOM 824 N N . GLU A 1 107 ? 5.010 6.275 -4.563 1.00 94.75 107 GLU A N 1
ATOM 825 C CA . GLU A 1 107 ? 5.925 6.360 -5.696 1.00 94.75 107 GLU A CA 1
ATOM 826 C C . GLU A 1 107 ? 6.216 4.964 -6.254 1.00 94.75 107 GLU A C 1
ATOM 828 O O . GLU A 1 107 ? 6.687 4.088 -5.533 1.00 94.75 107 GLU A O 1
ATOM 833 N N . GLU A 1 108 ? 5.957 4.758 -7.545 1.00 91.88 108 GLU A N 1
ATOM 834 C CA . GLU A 1 108 ? 6.381 3.565 -8.276 1.00 91.88 108 GLU A CA 1
ATOM 835 C C . GLU A 1 108 ? 7.853 3.717 -8.660 1.00 91.88 108 GLU A C 1
ATOM 837 O O . GLU A 1 108 ? 8.223 4.540 -9.496 1.00 91.88 108 GLU A O 1
ATOM 842 N N . VAL A 1 109 ? 8.721 2.925 -8.040 1.00 90.81 109 VAL A N 1
ATOM 843 C CA . VAL A 1 109 ? 10.170 3.059 -8.223 1.00 90.81 109 VAL A CA 1
ATOM 844 C C . VAL A 1 109 ? 10.616 2.249 -9.429 1.00 90.81 109 VAL A C 1
ATOM 846 O O . VAL A 1 109 ? 11.219 2.756 -10.380 1.00 90.81 109 VAL A O 1
ATOM 849 N N . ARG A 1 110 ? 10.324 0.952 -9.365 1.00 85.62 110 ARG A N 1
ATOM 850 C CA . ARG A 1 110 ? 10.725 -0.068 -10.330 1.00 85.62 110 ARG A CA 1
ATOM 851 C C . ARG A 1 110 ? 9.853 -1.300 -10.142 1.00 85.62 110 ARG A C 1
ATOM 853 O O . ARG A 1 110 ? 8.933 -1.284 -9.347 1.00 85.62 110 ARG A O 1
ATOM 860 N N . CYS A 1 111 ? 10.163 -2.361 -10.863 1.00 81.06 111 CYS A N 1
ATOM 861 C CA . CYS A 1 111 ? 9.394 -3.592 -10.952 1.00 81.06 111 CYS A CA 1
ATOM 862 C C . CYS A 1 111 ? 8.577 -4.029 -9.728 1.00 81.06 111 CYS A C 1
ATOM 864 O O . CYS A 1 111 ? 9.146 -4.499 -8.744 1.00 81.06 111 CYS A O 1
ATOM 866 N N . GLY A 1 112 ? 7.247 -3.875 -9.787 1.00 82.31 112 GLY A N 1
ATOM 867 C CA . GLY A 1 112 ? 6.361 -4.244 -8.676 1.00 82.31 112 GLY A CA 1
ATOM 868 C C . GLY A 1 112 ? 6.527 -3.385 -7.415 1.00 82.31 112 GLY A C 1
ATOM 869 O O . GLY A 1 112 ? 5.775 -3.555 -6.469 1.00 82.31 112 GLY A O 1
ATOM 870 N N . HIS A 1 113 ? 7.500 -2.484 -7.360 1.00 89.75 113 HIS A N 1
ATOM 871 C CA . HIS A 1 113 ? 7.972 -1.815 -6.157 1.00 89.75 113 HIS A CA 1
ATOM 872 C C . HIS A 1 113 ? 7.365 -0.420 -6.024 1.00 89.75 113 HIS A C 1
ATOM 874 O O . HIS A 1 113 ? 7.670 0.488 -6.802 1.00 89.75 113 HIS A O 1
ATOM 880 N N . ILE A 1 114 ? 6.536 -0.257 -4.996 1.00 90.69 114 ILE A N 1
ATOM 881 C CA . ILE A 1 114 ? 5.948 1.013 -4.582 1.00 90.69 114 ILE A CA 1
ATOM 882 C C . ILE A 1 114 ? 6.514 1.402 -3.222 1.00 90.69 114 ILE A C 1
ATOM 884 O O . ILE A 1 114 ? 6.511 0.601 -2.292 1.00 90.69 114 ILE A O 1
ATOM 888 N N . ILE A 1 115 ? 6.938 2.653 -3.084 1.00 91.75 115 ILE A N 1
ATOM 889 C CA . ILE A 1 115 ? 7.236 3.257 -1.786 1.00 91.75 115 ILE A CA 1
ATOM 890 C C . ILE A 1 115 ? 6.028 4.074 -1.340 1.00 91.75 115 ILE A C 1
ATOM 892 O O . ILE A 1 115 ? 5.471 4.838 -2.125 1.00 91.75 115 ILE A O 1
ATOM 896 N N . GLN A 1 116 ? 5.642 3.942 -0.074 1.00 90.31 116 GLN A N 1
ATOM 897 C CA . GLN A 1 116 ? 4.668 4.805 0.585 1.00 90.31 116 GLN A CA 1
ATOM 898 C C . GLN A 1 116 ? 5.365 5.760 1.554 1.00 90.31 116 GLN A C 1
ATOM 900 O O . GLN A 1 116 ? 6.194 5.336 2.359 1.00 90.31 116 GLN A O 1
ATOM 905 N N . HIS A 1 117 ? 4.990 7.034 1.501 1.00 89.88 117 HIS A N 1
ATOM 906 C CA . HIS A 1 117 ? 5.497 8.105 2.353 1.00 89.88 117 HIS A CA 1
ATOM 907 C C . HIS A 1 117 ? 4.358 8.705 3.170 1.00 89.88 117 HIS A C 1
ATOM 909 O O . HIS A 1 117 ? 3.443 9.308 2.607 1.00 89.88 117 HIS A O 1
ATOM 915 N N . TYR A 1 118 ? 4.436 8.558 4.487 1.00 84.50 118 TYR A N 1
ATOM 916 C CA . TYR A 1 118 ? 3.459 9.089 5.433 1.00 84.50 118 TYR A CA 1
ATOM 917 C C . TYR A 1 118 ? 3.918 10.438 5.989 1.00 84.50 118 TYR A C 1
ATOM 919 O O . TYR A 1 118 ? 5.118 10.674 6.135 1.00 84.50 118 TYR A O 1
ATOM 927 N N . ASP A 1 119 ? 2.971 11.289 6.386 1.00 78.81 119 ASP A N 1
ATOM 928 C CA . ASP A 1 119 ? 3.270 12.608 6.973 1.00 78.81 119 ASP A CA 1
ATOM 929 C C . ASP A 1 119 ? 4.075 12.518 8.281 1.00 78.81 119 ASP A C 1
ATOM 931 O O . ASP A 1 119 ? 4.809 13.436 8.635 1.00 78.81 119 ASP A O 1
ATOM 935 N N . SER A 1 120 ? 4.014 11.374 8.969 1.00 77.38 120 SER A N 1
ATOM 936 C CA . SER A 1 120 ? 4.843 11.058 10.140 1.00 77.38 120 SER A CA 1
ATOM 937 C C . SER A 1 120 ? 6.332 10.856 9.821 1.00 77.38 120 SER A C 1
ATOM 939 O O . SER A 1 120 ? 7.120 10.582 10.723 1.00 77.38 120 SER A O 1
ATOM 941 N N . GLY A 1 121 ? 6.727 10.922 8.546 1.00 78.06 121 GLY A N 1
ATOM 942 C CA . GLY A 1 121 ? 8.074 10.599 8.074 1.00 78.06 121 GLY A CA 1
ATOM 943 C C . GLY A 1 121 ? 8.329 9.097 7.922 1.00 78.06 121 GLY A C 1
ATOM 944 O O . GLY A 1 121 ? 9.400 8.707 7.453 1.00 78.06 121 GLY A O 1
ATOM 945 N N . LYS A 1 122 ? 7.360 8.239 8.279 1.00 79.88 122 LYS A N 1
ATOM 946 C CA . LYS A 1 122 ? 7.464 6.793 8.061 1.00 79.88 122 LYS A CA 1
ATOM 947 C C . LYS A 1 122 ? 7.442 6.475 6.562 1.00 79.88 122 LYS A C 1
ATOM 949 O O . LYS A 1 122 ? 6.670 7.052 5.790 1.00 79.88 122 LYS A O 1
ATOM 954 N N . ARG A 1 123 ? 8.276 5.512 6.175 1.00 85.00 123 ARG A N 1
ATOM 955 C CA . ARG A 1 123 ? 8.375 4.962 4.824 1.00 85.00 123 ARG A CA 1
ATOM 956 C C . ARG A 1 123 ? 8.083 3.467 4.869 1.00 85.00 123 ARG A C 1
ATOM 958 O O . ARG A 1 123 ? 8.548 2.799 5.786 1.00 85.00 123 ARG A O 1
ATOM 965 N N . TYR A 1 124 ? 7.351 2.973 3.877 1.00 83.88 124 TYR A N 1
ATOM 966 C CA . TYR A 1 124 ? 7.079 1.547 3.713 1.00 83.88 124 TYR A CA 1
ATOM 967 C C . TYR A 1 124 ? 7.267 1.131 2.259 1.00 83.88 124 TYR A C 1
ATOM 969 O O . TYR A 1 124 ? 6.866 1.863 1.351 1.00 83.88 124 TYR A O 1
ATOM 977 N N . ASP A 1 125 ? 7.827 -0.054 2.039 1.00 86.44 125 ASP A N 1
ATOM 978 C CA . ASP A 1 125 ? 8.116 -0.583 0.714 1.00 86.44 125 ASP A CA 1
ATOM 979 C C . ASP A 1 125 ? 7.173 -1.766 0.418 1.00 86.44 125 ASP A C 1
ATOM 981 O O . ASP A 1 125 ? 7.072 -2.737 1.168 1.00 86.44 125 ASP A O 1
ATOM 985 N N . PHE A 1 126 ? 6.443 -1.677 -0.690 1.00 84.62 126 PHE A N 1
ATOM 986 C CA . PHE A 1 126 ? 5.499 -2.691 -1.154 1.00 84.62 126 PHE A CA 1
ATOM 987 C C . PHE A 1 126 ? 5.991 -3.297 -2.461 1.00 84.62 126 PHE A C 1
ATOM 989 O O . PHE A 1 126 ? 6.406 -2.574 -3.364 1.00 84.62 126 PHE A O 1
ATOM 996 N N . TYR A 1 127 ? 5.898 -4.617 -2.578 1.00 83.44 127 TYR A N 1
ATOM 997 C CA . TYR A 1 127 ? 6.318 -5.378 -3.750 1.00 83.44 127 TYR A CA 1
ATOM 998 C C . TYR A 1 127 ? 5.137 -6.184 -4.293 1.00 83.44 127 TYR A C 1
ATOM 1000 O O . TYR A 1 127 ? 4.651 -7.120 -3.669 1.00 83.44 127 TYR A O 1
ATOM 1008 N N . PHE A 1 128 ? 4.650 -5.830 -5.470 1.00 78.81 128 PHE A N 1
ATOM 1009 C CA . PHE A 1 128 ? 3.529 -6.481 -6.125 1.00 78.81 128 PHE A CA 1
ATOM 1010 C C . PHE A 1 128 ? 4.043 -7.558 -7.070 1.00 78.81 128 PHE A C 1
ATOM 1012 O O . PHE A 1 128 ? 4.697 -7.261 -8.070 1.00 78.81 128 PHE A O 1
ATOM 1019 N N . LEU A 1 129 ? 3.698 -8.810 -6.770 1.00 72.69 129 LEU A N 1
ATOM 1020 C CA . LEU A 1 129 ? 3.834 -9.901 -7.731 1.00 72.69 129 LEU A CA 1
ATOM 1021 C C . LEU A 1 129 ? 2.692 -9.843 -8.754 1.00 72.69 129 LEU A C 1
ATOM 1023 O O . LEU A 1 129 ? 2.915 -10.054 -9.944 1.00 72.69 129 LEU A O 1
ATOM 1027 N N . ASN A 1 130 ? 1.473 -9.537 -8.291 1.00 69.75 130 ASN A N 1
ATOM 1028 C CA . ASN A 1 130 ? 0.323 -9.316 -9.155 1.00 69.75 130 ASN A CA 1
ATOM 1029 C C . ASN A 1 130 ? -0.685 -8.335 -8.526 1.00 69.75 130 ASN A C 1
ATOM 1031 O O . ASN A 1 130 ? -1.154 -8.552 -7.409 1.00 69.75 130 ASN A O 1
ATOM 1035 N N . VAL A 1 131 ? -1.030 -7.278 -9.268 1.00 63.31 131 VAL A N 1
ATOM 1036 C CA . VAL A 1 131 ? -1.757 -6.088 -8.781 1.00 63.31 131 VAL A CA 1
ATOM 1037 C C . VAL A 1 131 ? -3.170 -6.400 -8.287 1.00 63.31 131 VAL A C 1
ATOM 1039 O O . VAL A 1 131 ? -3.658 -5.734 -7.382 1.00 63.31 131 VAL A O 1
ATOM 1042 N N . ASP A 1 132 ? -3.816 -7.421 -8.848 1.00 63.78 132 ASP A N 1
ATOM 1043 C CA . ASP A 1 132 ? -5.198 -7.800 -8.536 1.00 63.78 132 ASP A CA 1
ATOM 1044 C C . ASP A 1 132 ? -5.315 -8.938 -7.505 1.00 63.78 132 ASP A C 1
ATOM 1046 O O . ASP A 1 132 ? -6.428 -9.307 -7.137 1.00 63.78 132 ASP A O 1
ATOM 1050 N N . LYS A 1 133 ? -4.196 -9.527 -7.047 1.00 61.62 133 LYS A N 1
ATOM 1051 C CA . LYS A 1 133 ? -4.227 -10.767 -6.243 1.00 61.62 133 LYS A CA 1
ATOM 1052 C C . LYS A 1 133 ? -3.306 -10.768 -5.028 1.00 61.62 133 LYS A C 1
ATOM 1054 O O . LYS A 1 133 ? -3.748 -11.135 -3.939 1.00 61.62 133 LYS A O 1
ATOM 1059 N N . VAL A 1 134 ? -2.028 -10.418 -5.199 1.00 62.00 134 VAL A N 1
ATOM 1060 C CA . VAL A 1 134 ? -1.005 -10.641 -4.163 1.00 62.00 134 VAL A CA 1
ATOM 1061 C C . VAL A 1 134 ? -0.016 -9.484 -4.110 1.00 62.00 134 VAL A C 1
ATOM 1063 O O . VAL A 1 134 ? 0.701 -9.212 -5.080 1.00 62.00 134 VAL A O 1
ATOM 1066 N N . ALA A 1 135 ? 0.067 -8.870 -2.932 1.00 62.91 135 ALA A N 1
ATOM 1067 C CA . ALA A 1 135 ? 1.076 -7.883 -2.588 1.00 62.91 135 ALA A CA 1
ATOM 1068 C C . ALA A 1 135 ? 1.946 -8.387 -1.427 1.00 62.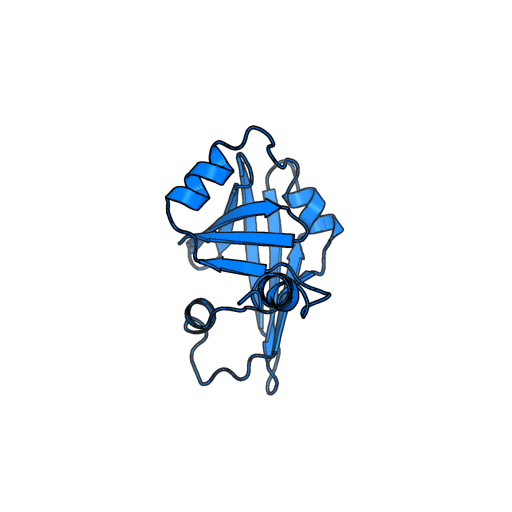91 135 ALA A C 1
ATOM 1070 O O . ALA A 1 135 ? 1.476 -9.020 -0.486 1.00 62.91 135 ALA A O 1
ATOM 1071 N N . CYS A 1 136 ? 3.231 -8.085 -1.496 1.00 65.38 136 CYS A N 1
ATOM 1072 C CA . CYS A 1 136 ? 4.188 -8.227 -0.410 1.00 65.38 136 CYS A CA 1
ATOM 1073 C C . CYS A 1 136 ? 4.429 -6.867 0.234 1.00 65.38 136 CYS A C 1
ATOM 1075 O O . CYS A 1 136 ? 4.506 -5.864 -0.477 1.00 65.38 136 CYS A O 1
ATOM 1077 N N . TYR A 1 137 ? 4.630 -6.835 1.549 1.00 64.19 137 TYR A N 1
ATOM 1078 C CA . TYR A 1 137 ? 5.142 -5.648 2.234 1.00 64.19 137 TYR A CA 1
ATOM 1079 C C . TYR A 1 137 ? 6.489 -5.951 2.901 1.00 64.19 137 TYR A C 1
ATOM 1081 O O . TYR A 1 137 ? 6.734 -7.069 3.362 1.00 64.19 137 TYR A O 1
ATOM 1089 N N . TYR A 1 138 ? 7.358 -4.944 2.944 1.00 57.75 138 TYR A N 1
ATOM 1090 C CA . TYR A 1 138 ? 8.635 -4.958 3.650 1.00 57.75 138 TYR A CA 1
ATOM 1091 C C . TYR A 1 138 ? 8.848 -3.602 4.335 1.00 57.75 138 TYR A C 1
ATOM 1093 O O . TYR A 1 138 ? 8.470 -2.559 3.794 1.00 57.75 138 TYR A O 1
ATOM 1101 N N . ARG A 1 139 ? 9.408 -3.627 5.547 1.00 59.19 139 ARG A N 1
ATOM 1102 C CA . ARG A 1 139 ? 9.654 -2.433 6.364 1.00 59.19 139 ARG A CA 1
ATOM 1103 C C . ARG A 1 139 ? 11.082 -1.935 6.198 1.00 59.19 139 ARG A C 1
ATOM 1105 O O . ARG A 1 139 ? 11.999 -2.782 6.237 1.00 59.19 139 ARG A O 1
#

Sequence (139 aa):
MNVNVCALLAALSLVTFGVNALECNQAIIDSILNSKTCPDNLLQKLHALSPISIAMLHKRAVEDIEDDVDFKCISFQNQPPENKKTNANFTAYFNTGEPRTIQFKQEEVRCGHIIQHYDSGKRYDFYFLNVDKVACYYR

Secondary structure (DSSP, 8-state):
----SHHHHHTT-S-SS--EEEE--HHHHHHHHT-SSPPP-HHHHHHHTPSEEE----HHHHTTS-SS--EEEEEEEEPPPBTTEEEEEEEEEESSS--EEEEEEEEEEETTEEEEEETTS-EEEEEEEETTTEEEEE-

pLDDT: mean 71.7, std 19.03, range [31.0, 95.44]

Foldseek 3Di:
DPPDPVVVVVVVDDDPAAAAEDADDPVVVCCQQPPPDFDPPLLQVQQVCPQGKHDHPDVVVCVVVDDDAQWDTKTKHWDHDDPQKTKIKIWTDGPDDDIDIFIWMWGDDTGQWIWIQGPVRDIWIKGDPDSRYYIYTDD

Organism: NCBI:txid36148

Radius of gyration: 16.07 Å; chains: 1; bounding box: 32×54×38 Å